Protein AF-A0A7X6YSZ5-F1 (afdb_monomer_lite)

Foldseek 3Di:
DDDDDDDDDDPPPPPPPPPPPPPPPPDDDPLQVWDKDKPAFDPPADRCQQRVPDDDPDAQDPPDPDGDTDGQDPPVCPPDDMDMDTHDPDDDDDDDDDDDQHAHNVRSGDDDPWAWDWDDDPDDTDTDDTD

Structure (mmCIF, N/CA/C/O backbone):
data_AF-A0A7X6YSZ5-F1
#
_entry.id   AF-A0A7X6YSZ5-F1
#
loop_
_atom_site.group_PDB
_atom_site.id
_atom_site.type_symbol
_atom_site.label_atom_id
_atom_site.label_alt_id
_atom_site.label_comp_id
_atom_site.label_asym_id
_atom_site.label_entity_id
_atom_site.label_seq_id
_atom_site.pdbx_PDB_ins_code
_atom_site.Cartn_x
_atom_site.Cartn_y
_atom_site.Cartn_z
_atom_site.occupancy
_atom_site.B_iso_or_equiv
_atom_site.auth_seq_id
_atom_site.auth_comp_id
_atom_site.auth_asym_id
_atom_site.auth_atom_id
_atom_site.pdbx_PDB_model_num
ATOM 1 N N . MET A 1 1 ? -49.886 -30.524 59.276 1.00 42.62 1 MET A N 1
ATOM 2 C CA . MET A 1 1 ? -48.581 -29.836 59.156 1.00 42.62 1 MET A CA 1
ATOM 3 C C . MET A 1 1 ? -48.162 -29.888 57.688 1.00 42.62 1 MET A C 1
ATOM 5 O O . MET A 1 1 ? -47.893 -30.972 57.197 1.00 42.62 1 MET A O 1
ATOM 9 N N . LYS A 1 2 ? -48.261 -28.775 56.943 1.00 39.94 2 LYS A N 1
ATOM 10 C CA . LYS A 1 2 ? -47.950 -28.729 55.500 1.00 39.94 2 LYS A CA 1
ATOM 11 C C . LYS A 1 2 ? -46.450 -28.484 55.322 1.00 39.94 2 LYS A C 1
ATOM 13 O O . LYS A 1 2 ? -45.975 -27.406 55.666 1.00 39.94 2 LYS A O 1
ATOM 18 N N . ILE A 1 3 ? -45.722 -29.472 54.811 1.00 40.81 3 ILE A N 1
ATOM 19 C CA . ILE A 1 3 ? -44.312 -29.319 54.439 1.00 40.81 3 ILE A CA 1
ATOM 20 C C . ILE A 1 3 ? -44.288 -28.529 53.126 1.00 40.81 3 ILE A C 1
ATOM 22 O O . ILE A 1 3 ? -44.811 -28.991 52.114 1.00 40.81 3 ILE A O 1
ATOM 26 N N . LYS A 1 4 ? -43.751 -27.304 53.159 1.00 42.97 4 LYS A N 1
ATOM 27 C CA . LYS A 1 4 ? -43.433 -26.540 51.948 1.00 42.97 4 LYS A CA 1
ATOM 28 C C . LYS A 1 4 ? -42.194 -27.179 51.327 1.00 42.97 4 LYS A C 1
ATOM 30 O O . LYS A 1 4 ? -41.160 -27.261 51.982 1.00 42.97 4 LYS A O 1
ATOM 35 N N . THR A 1 5 ? -42.315 -27.658 50.097 1.00 47.34 5 THR A N 1
ATOM 36 C CA . THR A 1 5 ? -41.197 -28.197 49.320 1.00 47.34 5 THR A CA 1
ATOM 37 C C . THR A 1 5 ? -40.131 -27.113 49.146 1.00 47.34 5 THR A C 1
ATOM 39 O O . THR A 1 5 ? -40.438 -26.019 48.675 1.00 47.34 5 THR A O 1
ATOM 42 N N . LEU A 1 6 ? -38.892 -27.407 49.539 1.00 37.69 6 LEU A N 1
ATOM 43 C CA . LEU A 1 6 ? -37.719 -26.594 49.229 1.00 37.69 6 LEU A CA 1
ATOM 44 C C . LEU A 1 6 ? -37.103 -27.168 47.947 1.00 37.69 6 LEU A C 1
ATOM 46 O O . LEU A 1 6 ? -36.529 -28.253 47.971 1.00 37.69 6 LEU A O 1
ATOM 50 N N . SER A 1 7 ? -37.263 -26.480 46.819 1.00 43.16 7 SER A N 1
ATOM 51 C CA . SER A 1 7 ? -36.581 -26.842 45.574 1.00 43.16 7 SER A CA 1
ATOM 52 C C . SER A 1 7 ? -35.205 -26.180 45.556 1.00 43.16 7 SER A C 1
ATOM 54 O O . SER A 1 7 ? -35.104 -24.964 45.416 1.00 43.16 7 SER A O 1
ATOM 56 N N . LEU A 1 8 ? -34.149 -26.978 45.719 1.00 30.50 8 LEU A N 1
ATOM 57 C CA . LEU A 1 8 ? -32.765 -26.552 45.524 1.00 30.50 8 LEU A CA 1
ATOM 58 C C . LEU A 1 8 ? -32.370 -26.860 44.073 1.00 30.50 8 LEU A C 1
ATOM 60 O O . LEU A 1 8 ? -32.243 -28.024 43.700 1.00 30.50 8 LEU A O 1
ATOM 64 N N . LEU A 1 9 ? -32.208 -25.825 43.246 1.00 33.75 9 LEU A N 1
ATOM 65 C CA . LEU A 1 9 ? -31.682 -25.959 41.888 1.00 33.75 9 LEU A CA 1
ATOM 66 C C . LEU A 1 9 ? -30.148 -25.881 41.961 1.00 33.75 9 LEU A C 1
ATOM 68 O O . LEU A 1 9 ? -29.587 -24.795 42.082 1.00 33.75 9 LEU A O 1
ATOM 72 N N . ILE A 1 10 ? -29.463 -27.025 41.935 1.00 39.59 10 ILE A N 1
ATOM 73 C CA . ILE A 1 10 ? -28.001 -27.068 41.798 1.00 39.59 10 ILE A CA 1
ATOM 74 C C . ILE A 1 10 ? -27.694 -27.052 40.296 1.00 39.59 10 ILE A C 1
ATOM 76 O O . ILE A 1 10 ? -27.856 -28.070 39.624 1.00 39.59 10 ILE A O 1
ATOM 80 N N . LEU A 1 11 ? -27.261 -25.907 39.755 1.00 38.25 11 LEU A N 1
ATOM 81 C CA . LEU A 1 11 ? -26.588 -25.884 38.453 1.00 38.25 11 LEU A CA 1
ATOM 82 C C . LEU A 1 11 ? -25.212 -26.534 38.629 1.00 38.25 11 LEU A C 1
ATOM 84 O O . LEU A 1 11 ? -24.249 -25.890 39.044 1.00 38.25 11 LEU A O 1
ATOM 88 N N . ALA A 1 12 ? -25.120 -27.826 38.331 1.00 45.34 12 ALA A N 1
ATOM 89 C CA . ALA A 1 12 ? -23.838 -28.481 38.146 1.00 45.34 12 ALA A CA 1
ATOM 90 C C . ALA A 1 12 ? -23.239 -27.976 36.825 1.00 45.34 12 ALA A C 1
ATOM 92 O O . ALA A 1 12 ? -23.606 -28.444 35.748 1.00 45.34 12 ALA A O 1
ATOM 93 N N . PHE A 1 13 ? -22.324 -27.007 36.897 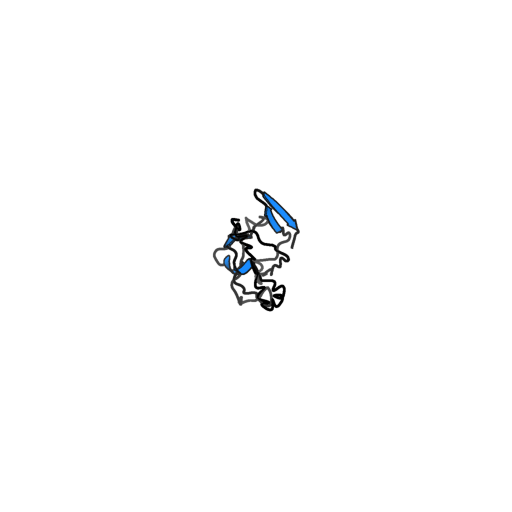1.00 46.44 13 PHE A N 1
ATOM 94 C CA . PHE A 1 13 ? -21.372 -26.792 35.814 1.00 46.44 13 PHE A CA 1
ATOM 95 C C . PHE A 1 13 ? -20.539 -28.068 35.708 1.00 46.44 13 PHE A C 1
ATOM 97 O O . PHE A 1 13 ? -19.611 -28.287 36.486 1.00 46.44 13 PHE A O 1
ATOM 104 N N . VAL A 1 14 ? -20.889 -28.943 34.765 1.00 51.84 14 VAL A N 1
ATOM 105 C CA . VAL A 1 14 ? -19.959 -29.968 34.303 1.00 51.84 14 VAL A CA 1
ATOM 106 C C . VAL A 1 14 ? -18.849 -29.199 33.606 1.00 51.84 14 VAL A C 1
ATOM 108 O O . VAL A 1 14 ? -18.974 -28.837 32.436 1.00 51.84 14 VAL A O 1
ATOM 111 N N . LEU A 1 15 ? -17.787 -28.897 34.355 1.00 48.66 15 LEU A N 1
ATOM 112 C CA . LEU A 1 15 ? -16.496 -28.543 33.792 1.00 48.66 15 LEU A CA 1
ATOM 113 C C . LEU A 1 15 ? -16.080 -29.734 32.934 1.00 48.66 15 LEU A C 1
ATOM 115 O O . LEU A 1 15 ? -15.472 -30.692 33.409 1.00 48.66 15 LEU A O 1
ATOM 119 N N . HIS A 1 16 ? -16.462 -29.698 31.661 1.00 49.22 16 HIS A N 1
ATOM 120 C CA . HIS A 1 16 ? -15.761 -30.459 30.654 1.00 49.22 16 HIS A CA 1
ATOM 121 C C . HIS A 1 16 ? -14.360 -29.872 30.644 1.00 49.22 16 HIS A C 1
ATOM 123 O O . HIS A 1 16 ? -14.124 -28.810 30.073 1.00 49.22 16 HIS A O 1
ATOM 129 N N . TRP A 1 17 ? -13.449 -30.554 31.336 1.00 51.69 17 TRP A N 1
ATOM 130 C CA . TRP A 1 17 ? -12.018 -30.387 31.165 1.00 51.69 17 TRP A CA 1
ATOM 131 C C . TRP A 1 17 ? -11.685 -30.847 29.746 1.00 51.69 17 TRP A C 1
ATOM 133 O O . TRP A 1 17 ? -11.195 -31.947 29.502 1.00 51.69 17 TRP A O 1
ATOM 143 N N . GLN A 1 18 ? -12.046 -30.024 28.770 1.00 52.03 18 GLN A N 1
ATOM 144 C CA . GLN A 1 18 ? -11.368 -30.039 27.496 1.00 52.03 18 GLN A CA 1
ATOM 145 C C . GLN A 1 18 ? -9.962 -29.571 27.833 1.00 52.03 18 GLN A C 1
ATOM 147 O O . GLN A 1 18 ? -9.784 -28.526 28.458 1.00 52.03 18 GLN A O 1
ATOM 152 N N . ASN A 1 19 ? -8.971 -30.389 27.496 1.00 51.00 19 ASN A N 1
ATOM 153 C CA . ASN A 1 19 ? -7.594 -29.942 27.467 1.00 51.00 19 ASN A CA 1
ATOM 154 C C . ASN A 1 19 ? -7.548 -28.747 26.512 1.00 51.00 19 ASN A C 1
ATOM 156 O O . ASN A 1 19 ? -7.419 -28.936 25.304 1.00 51.00 19 ASN A O 1
ATOM 160 N N . ILE A 1 20 ? -7.693 -27.531 27.039 1.00 54.22 20 ILE A N 1
ATOM 161 C CA . ILE A 1 20 ? -7.288 -26.328 26.335 1.00 54.22 20 ILE A CA 1
ATOM 162 C C . ILE A 1 20 ? -5.777 -26.479 26.286 1.00 54.22 20 ILE A C 1
ATOM 164 O O . ILE A 1 20 ? -5.059 -26.131 27.223 1.00 54.22 20 ILE A O 1
ATOM 168 N N . LYS A 1 21 ? -5.285 -27.109 25.215 1.00 52.00 21 LYS A N 1
ATOM 169 C CA . LYS A 1 21 ? -3.943 -26.789 24.764 1.00 52.00 21 LYS A CA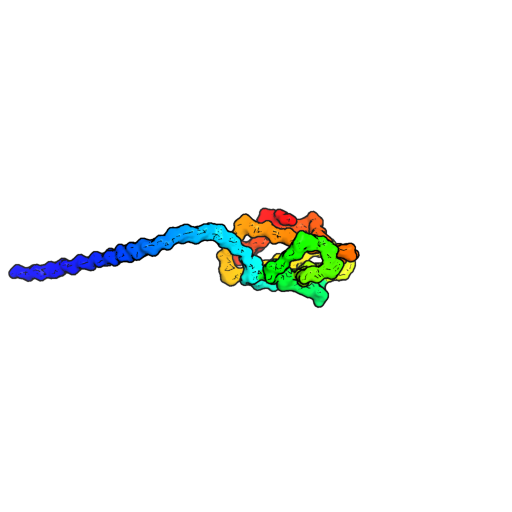 1
ATOM 170 C C . LYS A 1 21 ? -3.968 -25.275 24.647 1.00 52.00 21 LYS A C 1
ATOM 172 O O . LYS A 1 21 ? -4.856 -24.757 23.975 1.00 52.00 21 LYS A O 1
ATOM 177 N N . ALA A 1 22 ? -3.086 -24.590 25.370 1.00 50.94 22 ALA A N 1
ATOM 178 C CA . ALA A 1 22 ? -2.779 -23.221 25.019 1.00 50.94 22 ALA A CA 1
ATOM 179 C C . ALA A 1 22 ? -2.513 -23.259 23.512 1.00 50.94 22 ALA A C 1
ATOM 181 O O . ALA A 1 22 ? -1.582 -23.944 23.077 1.00 50.94 22 ALA A O 1
ATOM 182 N N . GLU A 1 23 ? -3.413 -22.672 22.721 1.00 54.66 23 GLU A N 1
ATOM 183 C CA . GLU A 1 23 ? -3.053 -22.258 21.376 1.00 54.66 23 GLU A CA 1
ATOM 184 C C . GLU A 1 23 ? -1.761 -21.481 21.595 1.00 54.66 23 GLU A C 1
ATOM 186 O O . GLU A 1 23 ? -1.719 -20.566 22.423 1.00 54.66 23 GLU A O 1
ATOM 191 N N . GLY A 1 24 ? -0.666 -21.942 20.987 1.00 56.22 24 GLY A N 1
ATOM 192 C CA . GLY A 1 24 ? 0.494 -21.074 20.889 1.00 56.22 24 GLY A CA 1
ATOM 193 C C . GLY A 1 24 ? -0.005 -19.747 20.329 1.00 56.22 24 GLY A C 1
ATOM 194 O O . GLY A 1 24 ? -0.955 -19.747 19.546 1.00 56.22 24 GLY A O 1
ATOM 195 N N . ASP A 1 25 ? 0.572 -18.631 20.767 1.00 55.84 25 ASP A N 1
ATOM 196 C CA . ASP A 1 25 ? 0.340 -17.341 20.121 1.00 55.84 25 ASP A CA 1
ATOM 197 C C . ASP A 1 25 ? 0.809 -17.464 18.655 1.00 55.84 25 ASP A C 1
ATOM 199 O O . ASP A 1 25 ? 1.948 -17.145 18.316 1.00 55.84 25 ASP A O 1
ATOM 203 N N . GLU A 1 26 ? -0.041 -18.014 17.791 1.00 67.81 26 GLU A N 1
ATOM 204 C CA . GLU A 1 26 ? 0.163 -18.110 16.356 1.00 67.81 26 GLU A CA 1
ATOM 205 C C . GLU A 1 26 ? -0.122 -16.711 15.815 1.00 67.81 26 GLU A C 1
ATOM 207 O O . GLU A 1 26 ? -1.261 -16.329 15.540 1.00 67.81 26 GLU A O 1
ATOM 212 N N . TRP A 1 27 ? 0.931 -15.898 15.740 1.00 76.19 27 TRP A N 1
ATOM 213 C CA . TRP A 1 27 ? 0.883 -14.599 15.082 1.00 76.19 27 TRP A CA 1
ATOM 214 C C . TRP A 1 27 ? 0.538 -14.813 13.607 1.00 76.19 27 TRP A C 1
ATOM 216 O O . TRP A 1 27 ? 1.362 -15.278 12.823 1.00 76.19 27 TRP A O 1
ATOM 226 N N . SER A 1 28 ? -0.691 -14.479 13.218 1.00 89.88 28 SER A N 1
ATOM 227 C CA . SER A 1 28 ? -1.117 -14.509 11.819 1.00 89.88 28 SER A CA 1
ATOM 228 C C . SER A 1 28 ? -0.822 -13.180 11.128 1.00 89.88 28 SER A C 1
ATOM 230 O O . SER A 1 28 ? -1.059 -12.116 11.705 1.00 89.88 28 SER A O 1
ATOM 232 N N . ASN A 1 29 ? -0.405 -13.224 9.861 1.00 93.69 29 ASN A N 1
ATOM 233 C CA . ASN A 1 29 ? -0.301 -12.020 9.041 1.00 93.69 29 ASN A CA 1
ATOM 234 C C . ASN A 1 29 ? -1.701 -11.488 8.681 1.00 93.69 29 ASN A C 1
ATOM 236 O O . ASN A 1 29 ? -2.354 -12.001 7.771 1.00 93.69 29 ASN A O 1
ATOM 240 N N . LEU A 1 30 ? -2.145 -10.444 9.385 1.00 96.00 30 LEU A N 1
ATOM 241 C CA . LEU A 1 30 ? -3.456 -9.815 9.185 1.00 96.00 30 LEU A CA 1
ATOM 242 C C . LEU A 1 30 ? -3.594 -9.102 7.835 1.00 96.00 30 LEU A C 1
ATOM 244 O O . LEU A 1 30 ? -4.718 -8.900 7.377 1.00 96.00 30 LEU A O 1
ATOM 248 N N . ALA A 1 31 ? -2.485 -8.741 7.179 1.00 96.50 31 ALA A N 1
ATOM 249 C CA . ALA A 1 31 ? -2.513 -8.065 5.882 1.00 96.50 31 ALA A CA 1
ATOM 250 C C . ALA A 1 31 ? -3.303 -8.872 4.840 1.00 96.50 31 ALA A C 1
ATOM 252 O O . ALA A 1 31 ? -4.066 -8.297 4.070 1.00 96.50 31 ALA A O 1
ATOM 253 N N . LEU A 1 32 ? -3.183 -10.206 4.878 1.00 97.06 32 LEU A N 1
ATOM 254 C CA . LEU A 1 32 ? -3.751 -11.132 3.889 1.00 97.06 32 LEU A CA 1
ATOM 255 C C . LEU A 1 32 ? -5.284 -11.137 3.832 1.00 97.06 32 LEU A C 1
ATOM 257 O O . LEU A 1 32 ? -5.857 -11.614 2.857 1.00 97.06 32 LEU A O 1
ATOM 261 N N . SER A 1 33 ? -5.950 -10.657 4.882 1.00 96.19 33 SER A N 1
ATOM 262 C CA . SER A 1 33 ? -7.413 -10.602 4.965 1.00 96.19 33 SER A CA 1
ATOM 263 C C . SER A 1 33 ? -7.969 -9.181 4.898 1.00 96.19 33 SER A C 1
ATOM 265 O O . SER A 1 33 ? -9.164 -9.002 5.117 1.00 96.19 33 SER A O 1
ATOM 267 N N . ALA A 1 34 ? -7.114 -8.179 4.699 1.00 98.12 34 ALA A N 1
ATOM 268 C CA . ALA A 1 34 ? -7.537 -6.790 4.628 1.00 98.12 34 ALA A CA 1
ATOM 269 C C . ALA A 1 34 ? -8.114 -6.457 3.250 1.00 98.12 34 ALA A C 1
ATOM 271 O O . ALA A 1 34 ? -7.583 -6.899 2.227 1.00 98.12 34 ALA A O 1
ATOM 272 N N . ASP A 1 35 ? -9.117 -5.586 3.228 1.00 98.44 35 ASP A N 1
ATOM 273 C CA . ASP A 1 35 ? -9.443 -4.821 2.032 1.00 98.44 35 ASP A CA 1
ATOM 274 C C . ASP A 1 35 ? -8.386 -3.723 1.865 1.00 98.44 35 ASP A C 1
ATOM 276 O O . ASP A 1 35 ? -8.077 -2.988 2.808 1.00 98.44 35 ASP A O 1
ATOM 280 N N . VAL A 1 36 ? -7.795 -3.628 0.673 1.00 98.56 36 VAL A N 1
ATOM 281 C CA . VAL A 1 36 ? -6.697 -2.693 0.398 1.00 98.56 36 VAL A CA 1
ATOM 282 C C . VAL A 1 36 ? -7.130 -1.581 -0.545 1.00 98.56 36 VAL A C 1
ATOM 284 O O . VAL A 1 36 ? -7.826 -1.802 -1.535 1.00 98.56 36 VAL A O 1
ATOM 287 N N . SER A 1 37 ? -6.684 -0.365 -0.251 1.00 98.75 37 SER A N 1
ATOM 288 C CA . SER A 1 37 ? -6.842 0.804 -1.119 1.00 98.75 37 SER A CA 1
ATOM 289 C C . SER A 1 37 ? -5.558 1.630 -1.139 1.00 98.75 37 SER A C 1
ATOM 291 O O . SER A 1 37 ? -4.662 1.436 -0.319 1.00 98.75 37 SER A O 1
ATOM 293 N N . THR A 1 38 ? -5.421 2.531 -2.109 1.00 98.50 38 THR A N 1
ATOM 294 C CA . THR A 1 38 ? -4.225 3.369 -2.256 1.00 98.50 38 THR A CA 1
ATOM 295 C C . THR A 1 38 ? -4.571 4.725 -2.857 1.00 98.50 38 THR A C 1
ATOM 297 O O . THR A 1 38 ? -5.568 4.849 -3.571 1.00 98.50 38 THR A O 1
ATOM 300 N N . SER A 1 39 ? -3.722 5.730 -2.622 1.00 97.06 39 SER A N 1
ATOM 301 C CA . SER A 1 39 ? -3.780 7.003 -3.348 1.00 97.06 39 SER A CA 1
ATOM 302 C C . SER A 1 39 ? -3.557 6.825 -4.845 1.00 97.06 39 SER A C 1
ATOM 304 O O . SER A 1 39 ? -4.154 7.547 -5.643 1.00 97.06 39 SER A O 1
ATOM 306 N N . PHE A 1 40 ? -2.671 5.902 -5.229 1.00 95.50 40 PHE A N 1
ATOM 307 C CA . PHE A 1 40 ? -2.286 5.691 -6.615 1.00 95.50 40 PHE A CA 1
ATOM 308 C C . PHE A 1 40 ? -1.556 4.354 -6.801 1.00 95.50 40 PHE A C 1
ATOM 310 O O . PHE A 1 40 ? -0.615 4.041 -6.077 1.00 95.50 40 PHE A O 1
ATOM 317 N N . CYS A 1 41 ? -1.931 3.613 -7.843 1.00 96.81 41 CYS A N 1
ATOM 318 C CA . CYS A 1 41 ? -1.181 2.464 -8.344 1.00 96.81 41 CYS A CA 1
ATOM 319 C C . CYS A 1 41 ? -0.924 2.671 -9.840 1.00 96.81 41 CYS A C 1
ATOM 321 O O . CYS A 1 41 ? -1.851 3.004 -10.586 1.00 96.81 41 CYS A O 1
ATOM 323 N N . SER A 1 42 ? 0.319 2.486 -10.285 1.00 95.06 42 SER A N 1
ATOM 324 C CA . SER A 1 42 ? 0.660 2.531 -11.708 1.00 95.06 42 SER A CA 1
ATOM 325 C C . SER A 1 42 ? -0.148 1.474 -12.468 1.00 95.06 42 SER A C 1
ATOM 327 O O . SER A 1 42 ? -0.314 0.354 -11.995 1.00 95.06 42 SER A O 1
ATOM 329 N N . SER A 1 43 ? -0.621 1.787 -13.676 1.00 95.38 43 SER A N 1
ATOM 330 C CA . SER A 1 43 ? -1.554 0.914 -14.414 1.00 95.38 43 SER A CA 1
ATOM 331 C C . SER A 1 43 ? -0.978 -0.443 -14.848 1.00 95.38 43 SER A C 1
ATOM 333 O O . SER A 1 43 ? -1.737 -1.327 -15.241 1.00 95.38 43 SER A O 1
ATOM 335 N N . TRP A 1 44 ? 0.346 -0.616 -14.793 1.00 93.69 44 TRP A N 1
ATOM 336 C CA . TRP A 1 44 ? 1.043 -1.885 -15.043 1.00 93.69 44 TRP A CA 1
ATOM 337 C C . TRP A 1 44 ? 1.457 -2.627 -13.763 1.00 93.69 44 TRP A C 1
ATOM 339 O O . TRP A 1 44 ? 1.984 -3.735 -13.860 1.00 93.69 44 TRP A O 1
ATOM 349 N N . GLU A 1 45 ? 1.228 -2.043 -12.587 1.00 96.31 45 GLU A N 1
ATOM 350 C CA . GLU A 1 45 ? 1.486 -2.657 -11.282 1.00 96.31 45 GLU A CA 1
ATOM 351 C C . GLU A 1 45 ? 0.182 -3.190 -10.668 1.00 96.31 45 GLU A C 1
ATOM 353 O O . GLU A 1 45 ? -0.903 -3.035 -11.238 1.00 96.31 45 GLU A O 1
ATOM 358 N N . LYS A 1 46 ? 0.271 -3.876 -9.522 1.00 97.50 46 LYS A N 1
ATOM 359 C CA . LYS A 1 46 ? -0.893 -4.480 -8.855 1.00 97.50 46 LYS A CA 1
ATOM 360 C C . LYS A 1 46 ? -1.001 -4.044 -7.405 1.00 97.50 46 LYS A C 1
ATOM 362 O O . LYS A 1 46 ? -0.078 -4.262 -6.627 1.00 97.50 46 LYS A O 1
ATOM 367 N N . LEU A 1 47 ? -2.153 -3.485 -7.031 1.00 98.50 47 LEU A N 1
ATOM 368 C CA . LEU A 1 47 ? -2.422 -3.097 -5.646 1.00 98.50 47 LEU A CA 1
ATOM 369 C C . LEU A 1 47 ? -2.450 -4.323 -4.731 1.00 98.50 47 LEU A C 1
ATOM 371 O O . LEU A 1 47 ? -1.866 -4.301 -3.657 1.00 98.50 47 LEU A O 1
ATOM 375 N N . GLU A 1 48 ? -3.047 -5.420 -5.184 1.00 98.12 48 GLU A N 1
ATOM 376 C CA . GLU A 1 48 ? -3.223 -6.646 -4.400 1.00 98.12 48 GLU A CA 1
ATOM 377 C C . GLU A 1 48 ? -1.888 -7.331 -4.065 1.00 98.12 48 GLU A C 1
ATOM 379 O O . GLU A 1 48 ? -1.831 -8.190 -3.195 1.00 98.12 48 GLU A O 1
ATOM 384 N N . ALA A 1 49 ? -0.779 -6.940 -4.704 1.00 98.00 49 ALA A N 1
ATOM 385 C CA . ALA A 1 49 ? 0.547 -7.457 -4.367 1.00 98.00 49 ALA A CA 1
ATOM 386 C C . ALA A 1 49 ? 0.985 -7.103 -2.934 1.00 98.00 49 ALA A C 1
ATOM 388 O O . ALA A 1 49 ? 1.875 -7.746 -2.388 1.00 98.00 49 ALA A O 1
ATOM 389 N N . VAL A 1 50 ? 0.375 -6.091 -2.306 1.00 97.88 50 VAL A N 1
ATOM 390 C CA . VAL A 1 50 ? 0.684 -5.736 -0.913 1.00 97.88 50 VAL A CA 1
ATOM 391 C C . VAL A 1 50 ? 0.129 -6.759 0.089 1.00 97.88 50 VAL A C 1
ATOM 393 O O . VAL A 1 50 ? 0.628 -6.847 1.209 1.00 97.88 50 VAL A O 1
ATOM 396 N N . ASN A 1 51 ? -0.870 -7.560 -0.304 1.00 97.69 51 ASN A N 1
ATOM 397 C CA . ASN A 1 51 ? -1.536 -8.524 0.571 1.00 97.69 51 ASN A CA 1
ATOM 398 C C . ASN A 1 51 ? -1.776 -9.918 -0.042 1.00 97.69 51 ASN A C 1
ATOM 400 O O . ASN A 1 51 ? -2.536 -10.702 0.521 1.00 97.69 51 ASN A O 1
ATOM 404 N N . ASP A 1 52 ? -1.110 -10.286 -1.141 1.00 97.44 52 ASP A N 1
ATOM 405 C CA . ASP A 1 52 ? -1.318 -11.587 -1.804 1.00 97.44 52 ASP A CA 1
ATOM 406 C C . ASP A 1 52 ? -0.534 -12.764 -1.183 1.00 97.44 52 ASP A C 1
ATOM 408 O O . ASP A 1 52 ? -0.636 -13.904 -1.649 1.00 97.44 52 ASP A O 1
ATOM 412 N N . GLY A 1 53 ? 0.256 -12.494 -0.141 1.00 96.12 53 GLY A N 1
ATOM 413 C CA . GLY A 1 53 ? 1.066 -13.485 0.567 1.00 96.12 53 GLY A CA 1
ATOM 414 C C . GLY A 1 53 ? 2.324 -13.931 -0.174 1.00 96.12 53 GLY A C 1
ATOM 415 O O . GLY A 1 53 ? 2.956 -14.902 0.248 1.00 96.12 53 GLY A O 1
ATOM 416 N N . LYS A 1 54 ? 2.714 -13.251 -1.257 1.00 95.81 54 LYS A N 1
ATOM 417 C CA . LYS A 1 54 ? 3.924 -13.559 -2.022 1.00 95.81 54 LYS A CA 1
ATOM 418 C C . LYS A 1 54 ? 4.977 -12.492 -1.783 1.00 95.81 54 LYS A C 1
ATOM 420 O O . LYS A 1 54 ? 4.761 -11.308 -2.000 1.00 95.81 54 LYS A O 1
ATOM 425 N N . VAL A 1 55 ? 6.158 -12.933 -1.369 1.00 93.19 55 VAL A N 1
ATOM 426 C CA . VAL A 1 55 ? 7.308 -12.057 -1.140 1.00 93.19 55 VAL A CA 1
ATOM 427 C C . VAL A 1 55 ? 8.494 -12.638 -1.893 1.00 93.19 55 VAL A C 1
ATOM 429 O O . VAL A 1 55 ? 8.798 -13.827 -1.766 1.00 93.19 55 VAL A O 1
ATOM 432 N N . ALA A 1 56 ? 9.135 -11.818 -2.723 1.00 92.62 56 ALA A N 1
ATOM 433 C CA . ALA A 1 56 ? 10.361 -12.206 -3.408 1.00 92.62 56 ALA A CA 1
ATOM 434 C C . ALA A 1 56 ? 11.509 -12.377 -2.398 1.00 92.62 56 ALA A C 1
ATOM 436 O O . ALA A 1 56 ? 11.536 -11.733 -1.350 1.00 92.62 56 ALA A O 1
ATOM 437 N N . SER A 1 57 ? 12.488 -13.227 -2.711 1.00 92.31 57 SER A N 1
ATOM 438 C CA . SER A 1 57 ? 13.660 -13.416 -1.842 1.00 92.31 57 SER A CA 1
ATOM 439 C C . SER A 1 57 ? 14.649 -12.249 -1.907 1.00 92.31 57 SER A C 1
ATOM 441 O O . SER A 1 57 ? 15.457 -12.079 -0.995 1.00 92.31 57 SER A O 1
ATOM 443 N N . VAL A 1 58 ? 14.599 -11.455 -2.980 1.00 90.56 58 VAL A N 1
ATOM 444 C CA . VAL A 1 58 ? 15.479 -10.312 -3.235 1.00 90.56 58 VAL A CA 1
ATOM 445 C C . VAL A 1 58 ? 14.700 -9.178 -3.901 1.00 90.56 58 VAL A C 1
ATOM 447 O O . VAL A 1 58 ? 13.732 -9.418 -4.620 1.00 90.56 58 VAL A O 1
ATOM 450 N N . SER A 1 59 ? 15.122 -7.932 -3.676 1.00 90.38 59 SER A N 1
ATOM 451 C CA . SER A 1 59 ? 14.680 -6.796 -4.492 1.00 90.38 59 SER A CA 1
ATOM 452 C C . SER A 1 59 ? 15.500 -6.721 -5.788 1.00 90.38 59 SER A C 1
ATOM 454 O O . SER A 1 59 ? 16.510 -7.413 -5.928 1.00 90.38 59 SER A O 1
ATOM 456 N N . MET A 1 60 ? 15.075 -5.890 -6.748 1.00 89.75 60 MET A N 1
ATOM 457 C CA . MET A 1 60 ? 15.754 -5.694 -8.040 1.00 89.75 60 MET A CA 1
ATOM 458 C C . MET A 1 60 ? 15.831 -6.941 -8.937 1.00 89.75 60 MET A C 1
ATOM 460 O O . MET A 1 60 ? 16.582 -6.950 -9.913 1.00 89.75 60 MET A O 1
ATOM 464 N N . GLU A 1 61 ? 15.051 -7.986 -8.650 1.00 87.75 61 GLU A N 1
ATOM 465 C CA . GLU A 1 61 ? 14.929 -9.134 -9.549 1.00 87.75 61 GLU A CA 1
ATOM 466 C C . GLU A 1 61 ? 14.355 -8.720 -10.914 1.00 87.75 61 GLU A C 1
ATOM 468 O O . GLU A 1 61 ? 13.393 -7.954 -11.013 1.00 87.75 61 GLU A O 1
ATOM 473 N N . ASN A 1 62 ? 14.967 -9.233 -11.983 1.00 86.44 62 ASN A N 1
ATOM 474 C CA . ASN A 1 62 ? 14.532 -9.010 -13.355 1.00 86.44 62 ASN A CA 1
ATOM 475 C C . ASN A 1 62 ? 14.775 -10.286 -14.191 1.00 86.44 62 ASN A C 1
ATOM 477 O O . ASN A 1 62 ? 15.937 -10.642 -14.411 1.00 86.44 62 ASN A O 1
ATOM 481 N N . PRO A 1 63 ? 13.723 -10.985 -14.662 1.00 88.06 63 PRO A N 1
ATOM 482 C CA . PRO A 1 63 ? 12.304 -10.649 -14.506 1.00 88.06 63 PRO A CA 1
ATOM 483 C C . PRO A 1 63 ? 11.820 -10.788 -13.054 1.00 88.06 63 PRO A C 1
ATOM 485 O O . PRO A 1 63 ? 12.415 -11.518 -12.265 1.00 88.06 63 PRO A O 1
ATOM 488 N N . ARG A 1 64 ? 10.727 -10.096 -12.712 1.00 91.19 64 ARG A N 1
ATOM 489 C CA . ARG A 1 64 ? 10.079 -10.222 -11.398 1.00 91.19 64 ARG A CA 1
ATOM 490 C C . ARG A 1 64 ? 9.465 -11.617 -11.237 1.00 91.19 64 ARG A C 1
ATOM 492 O O . ARG A 1 64 ? 8.811 -12.112 -12.157 1.00 91.19 64 ARG A O 1
ATOM 499 N N . THR A 1 65 ? 9.645 -12.222 -10.070 1.00 93.88 65 THR A N 1
ATOM 500 C CA . THR A 1 65 ? 9.074 -13.518 -9.682 1.00 93.88 65 THR A CA 1
ATOM 501 C C . THR A 1 65 ? 7.586 -13.377 -9.368 1.00 93.88 65 THR A C 1
ATOM 503 O O . THR A 1 65 ? 6.786 -14.238 -9.741 1.00 93.88 65 THR A O 1
ATOM 506 N N . TYR A 1 66 ? 7.202 -12.274 -8.722 1.00 95.38 66 TYR A N 1
ATOM 507 C CA . TYR A 1 66 ? 5.822 -11.973 -8.339 1.00 95.38 66 TYR A CA 1
ATOM 508 C C . TYR A 1 66 ? 5.398 -10.569 -8.797 1.00 95.38 66 TYR A C 1
ATOM 510 O O . TYR A 1 66 ? 6.253 -9.722 -9.069 1.00 95.38 66 TYR A O 1
ATOM 518 N N . PRO A 1 67 ? 4.081 -10.299 -8.911 1.00 95.44 67 PRO A N 1
ATOM 519 C CA . PRO A 1 67 ? 3.585 -8.934 -9.050 1.00 95.44 67 PRO A CA 1
ATOM 520 C C . PRO A 1 67 ? 4.061 -8.051 -7.893 1.00 95.44 67 PRO A C 1
ATOM 522 O O . PRO A 1 67 ? 4.304 -8.545 -6.796 1.00 95.44 67 PRO A O 1
ATOM 525 N N . VAL A 1 68 ? 4.156 -6.746 -8.132 1.00 95.88 68 VAL A N 1
ATOM 526 C CA . VAL A 1 68 ? 4.504 -5.765 -7.100 1.00 95.88 68 VAL A CA 1
ATOM 527 C C . VAL A 1 68 ? 3.490 -4.628 -7.117 1.00 95.88 68 VAL A C 1
ATOM 529 O O . VAL A 1 68 ? 2.828 -4.382 -8.128 1.00 95.88 68 VAL A O 1
ATOM 532 N N . TYR A 1 69 ? 3.383 -3.936 -5.989 1.00 96.81 69 TYR A N 1
ATOM 533 C CA . TYR A 1 69 ? 2.754 -2.627 -5.933 1.00 96.81 69 TYR A CA 1
ATOM 534 C C . TYR A 1 69 ? 3.786 -1.564 -6.307 1.00 96.81 69 TYR A C 1
ATOM 536 O O . TYR A 1 69 ? 4.945 -1.629 -5.892 1.00 96.81 69 TYR A O 1
ATOM 544 N N . GLY A 1 70 ? 3.354 -0.572 -7.077 1.00 95.19 70 GLY A N 1
ATOM 545 C CA . GLY A 1 70 ? 4.177 0.564 -7.448 1.00 95.19 70 GLY A CA 1
ATOM 546 C C . GLY A 1 70 ? 3.312 1.782 -7.712 1.00 95.19 70 GLY A C 1
ATOM 547 O O . GLY A 1 70 ? 2.221 1.683 -8.270 1.00 95.19 70 GLY A O 1
ATOM 548 N N . ASN A 1 71 ? 3.811 2.937 -7.292 1.00 93.06 71 ASN A N 1
ATOM 549 C CA . ASN A 1 71 ? 3.111 4.215 -7.352 1.00 93.06 71 ASN A CA 1
ATOM 550 C C . ASN A 1 71 ? 3.819 5.224 -8.268 1.00 93.06 71 ASN A C 1
ATOM 552 O O . ASN A 1 71 ? 3.663 6.433 -8.105 1.00 93.06 71 ASN A O 1
ATOM 556 N N . TRP A 1 72 ? 4.607 4.741 -9.234 1.00 91.12 72 TRP A N 1
ATOM 557 C CA . TRP A 1 72 ? 5.259 5.616 -10.202 1.00 91.12 72 TRP A CA 1
ATOM 558 C C . TRP A 1 72 ? 4.204 6.315 -11.064 1.00 91.12 72 TRP A C 1
ATOM 560 O O . TRP A 1 72 ? 3.478 5.668 -11.825 1.00 91.12 72 TRP A O 1
ATOM 570 N N . ASN A 1 73 ? 4.119 7.637 -10.931 1.00 85.69 73 ASN A N 1
ATOM 571 C CA . ASN A 1 73 ? 3.080 8.458 -11.544 1.00 85.69 73 ASN A CA 1
ATOM 572 C C . ASN A 1 73 ? 3.673 9.635 -12.326 1.00 85.69 73 ASN A C 1
ATOM 574 O O . ASN A 1 73 ? 3.404 10.781 -11.987 1.00 85.69 73 ASN A O 1
ATOM 578 N N . ASP A 1 74 ? 4.483 9.365 -13.353 1.00 85.25 74 ASP A N 1
ATOM 579 C CA . ASP A 1 74 ? 5.178 10.395 -14.143 1.00 85.25 74 ASP A CA 1
ATOM 580 C C . ASP A 1 74 ? 6.167 11.272 -13.314 1.00 85.25 74 ASP A C 1
ATOM 582 O O . ASP A 1 74 ? 5.972 11.516 -12.120 1.00 85.25 74 ASP A O 1
ATOM 586 N N . PRO A 1 75 ? 7.269 11.776 -13.905 1.00 85.38 75 PRO A N 1
ATOM 587 C CA . PRO A 1 75 ? 8.224 12.620 -13.180 1.00 85.38 75 PRO A CA 1
ATOM 588 C C . PRO A 1 75 ? 7.640 13.897 -12.560 1.00 85.38 75 PRO A C 1
ATOM 590 O O . PRO A 1 75 ? 8.218 14.446 -11.622 1.00 85.38 75 PRO A O 1
ATOM 593 N N . THR A 1 76 ? 6.502 14.384 -13.057 1.00 88.31 76 THR A N 1
ATOM 594 C CA . THR A 1 76 ? 5.830 15.585 -12.533 1.00 88.31 76 THR A CA 1
ATOM 595 C C . THR A 1 76 ? 5.196 15.397 -11.151 1.00 88.31 76 THR A C 1
ATOM 597 O O . THR A 1 76 ? 4.948 16.396 -10.480 1.00 88.31 76 THR A O 1
ATOM 600 N N . ASN A 1 77 ? 4.988 14.158 -10.686 1.00 86.00 77 ASN A N 1
ATOM 601 C CA . ASN A 1 77 ? 4.433 13.863 -9.356 1.00 86.00 77 ASN A CA 1
ATOM 602 C C . ASN A 1 77 ? 5.497 13.398 -8.348 1.00 86.00 77 ASN A C 1
ATOM 604 O O . ASN A 1 77 ? 5.176 12.813 -7.311 1.00 86.00 77 ASN A O 1
ATOM 608 N N . TYR A 1 78 ? 6.780 13.639 -8.628 1.00 85.75 78 TYR A N 1
ATOM 609 C CA . TYR A 1 78 ? 7.839 13.363 -7.661 1.00 85.75 78 TYR A CA 1
ATOM 610 C C . TYR A 1 78 ? 7.688 14.226 -6.403 1.00 85.75 78 TYR A C 1
ATOM 612 O O . TYR A 1 78 ? 7.312 15.394 -6.466 1.00 85.75 78 TYR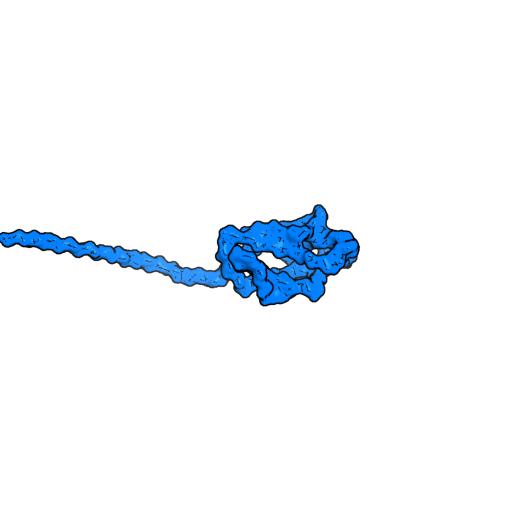 A O 1
ATOM 620 N N . GLY A 1 79 ? 7.993 13.634 -5.245 1.00 85.00 79 GLY A N 1
ATOM 621 C CA . GLY A 1 79 ? 7.848 14.285 -3.939 1.00 85.00 79 GLY A CA 1
ATOM 622 C C . GLY A 1 79 ? 6.424 14.281 -3.376 1.00 85.00 79 GLY A C 1
ATOM 623 O O . GLY A 1 79 ? 6.201 14.841 -2.306 1.00 85.00 79 GLY A O 1
ATOM 624 N N . VAL A 1 80 ? 5.463 13.649 -4.057 1.00 89.00 80 VAL A N 1
ATOM 625 C CA . VAL A 1 80 ? 4.112 13.450 -3.524 1.00 89.00 80 VAL A CA 1
ATOM 626 C C . VAL A 1 80 ? 4.093 12.248 -2.584 1.00 89.00 80 VAL A C 1
ATOM 628 O O . VAL A 1 80 ? 4.484 11.138 -2.959 1.00 89.00 80 VAL A O 1
ATOM 631 N N . THR A 1 81 ? 3.581 12.456 -1.373 1.00 91.94 81 THR A N 1
ATOM 632 C CA . THR A 1 81 ? 3.285 11.366 -0.442 1.00 91.94 81 THR A CA 1
ATOM 633 C C . THR A 1 81 ? 2.158 10.507 -1.000 1.00 91.94 81 THR A C 1
ATOM 635 O O . THR A 1 81 ? 1.050 10.986 -1.234 1.00 91.94 81 THR A O 1
ATOM 638 N N . ASN A 1 82 ? 2.444 9.223 -1.189 1.00 94.88 82 ASN A N 1
ATOM 639 C CA . ASN A 1 82 ? 1.461 8.217 -1.567 1.00 94.88 82 ASN A CA 1
ATOM 640 C C . ASN A 1 82 ? 1.219 7.272 -0.394 1.00 94.88 82 ASN A C 1
ATOM 642 O O . ASN A 1 82 ? 2.132 7.014 0.390 1.00 94.88 82 ASN A O 1
ATOM 646 N N . TRP A 1 83 ? 0.008 6.735 -0.298 1.00 97.31 83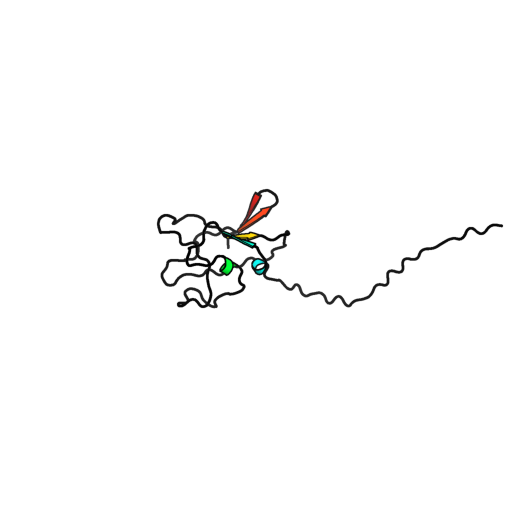 TRP A N 1
ATOM 647 C CA . TRP A 1 83 ? -0.398 5.869 0.804 1.00 97.31 83 TRP A CA 1
ATOM 648 C C . TRP A 1 83 ? -1.004 4.562 0.302 1.00 97.31 83 TRP A C 1
ATOM 650 O O . TRP A 1 83 ? -1.564 4.490 -0.793 1.00 97.31 83 TRP A O 1
ATOM 660 N N . VAL A 1 84 ? -0.896 3.530 1.133 1.00 98.38 84 VAL A N 1
ATOM 661 C CA . VAL A 1 84 ? -1.646 2.277 1.026 1.00 98.38 84 VAL A CA 1
ATOM 662 C C . VAL A 1 84 ? -2.376 2.098 2.350 1.00 98.38 84 VAL A C 1
ATOM 664 O O . VAL A 1 84 ? -1.768 2.241 3.408 1.00 98.38 84 VAL A O 1
ATOM 667 N N . GLN A 1 85 ? -3.670 1.814 2.287 1.00 98.31 85 GLN A N 1
ATOM 668 C CA . GLN A 1 85 ? -4.526 1.596 3.443 1.00 98.31 85 GLN A CA 1
ATOM 669 C C . GLN A 1 85 ? -4.968 0.138 3.475 1.00 98.31 85 GLN A C 1
ATOM 671 O O . GLN A 1 85 ? -5.367 -0.419 2.453 1.00 98.31 85 GLN A O 1
ATOM 676 N N . TYR A 1 86 ? -4.920 -0.433 4.675 1.00 98.38 86 TYR A N 1
ATOM 677 C CA . TYR A 1 86 ? -5.451 -1.747 5.002 1.00 98.38 86 TYR A CA 1
ATOM 678 C C . TYR A 1 86 ? -6.664 -1.557 5.901 1.00 98.38 86 TYR A C 1
ATOM 680 O O . TYR A 1 86 ? -6.578 -0.870 6.922 1.00 98.38 86 TYR A O 1
ATOM 688 N N . GLU A 1 87 ? -7.781 -2.159 5.520 1.00 97.62 87 GLU A N 1
ATOM 689 C CA . GLU A 1 87 ? -9.034 -2.082 6.252 1.00 97.62 87 GLU A CA 1
ATOM 690 C C . GLU A 1 87 ? -9.534 -3.478 6.616 1.00 97.62 87 GLU A C 1
ATOM 692 O O . GLU A 1 87 ? -9.455 -4.423 5.833 1.00 97.62 87 GLU A O 1
ATOM 697 N N . TRP A 1 88 ? -10.057 -3.599 7.832 1.00 96.94 88 TRP A N 1
ATOM 698 C CA . TRP A 1 88 ? -10.668 -4.817 8.346 1.00 96.94 88 TRP A CA 1
ATOM 699 C C . TRP A 1 88 ? -12.066 -4.493 8.876 1.00 96.94 88 TRP A C 1
ATOM 701 O O . TRP A 1 88 ? -12.294 -3.383 9.362 1.00 96.94 88 TRP A O 1
ATOM 711 N N . PRO A 1 89 ? -12.997 -5.464 8.876 1.00 95.00 89 PRO A N 1
ATOM 712 C CA . PRO A 1 89 ? -14.352 -5.250 9.387 1.00 95.00 89 PRO A CA 1
ATOM 713 C C . PRO A 1 89 ? -14.403 -4.990 10.902 1.00 95.00 89 PRO A C 1
ATOM 715 O O . PRO A 1 89 ? -15.410 -4.490 11.406 1.00 95.00 89 PRO A O 1
ATOM 718 N N . TYR A 1 90 ? -13.340 -5.334 11.637 1.00 91.56 90 TYR A N 1
ATOM 719 C CA . TYR A 1 90 ? -13.242 -5.167 13.085 1.00 91.56 90 TYR A CA 1
ATOM 720 C C . TYR A 1 90 ? -11.858 -4.655 13.489 1.00 91.56 90 TYR A C 1
ATOM 722 O O . TYR A 1 90 ? -10.877 -4.829 12.771 1.00 91.56 90 TYR A O 1
ATOM 730 N N . ALA A 1 91 ? -11.773 -4.036 14.668 1.00 92.25 91 ALA A N 1
ATOM 731 C CA . ALA A 1 91 ? -10.500 -3.594 15.221 1.00 92.25 91 ALA A CA 1
ATOM 732 C C . ALA A 1 91 ? -9.609 -4.794 15.578 1.00 92.25 91 ALA A C 1
ATOM 734 O O . ALA A 1 91 ? -10.062 -5.743 16.222 1.00 92.25 91 ALA A O 1
ATOM 735 N N . HIS A 1 92 ? -8.331 -4.714 15.211 1.00 91.56 92 HIS A N 1
ATOM 736 C CA . HIS A 1 92 ? -7.333 -5.738 15.501 1.00 91.56 92 HIS A CA 1
ATOM 737 C C . HIS A 1 92 ? -6.223 -5.205 16.402 1.00 91.56 92 HIS A C 1
ATOM 739 O O . HIS A 1 92 ? -5.845 -4.036 16.338 1.00 91.56 92 HIS A O 1
ATOM 745 N N . GLN A 1 93 ? -5.655 -6.098 17.212 1.00 91.44 93 GLN A N 1
ATOM 746 C CA . GLN A 1 93 ? -4.372 -5.846 17.850 1.00 91.44 93 GLN A CA 1
ATOM 747 C C . GLN A 1 93 ? -3.257 -6.199 16.863 1.00 91.44 93 GLN A C 1
ATOM 749 O O . GLN A 1 93 ? -3.037 -7.370 16.563 1.00 91.44 93 GLN A O 1
ATOM 754 N N . ILE A 1 94 ? -2.544 -5.183 16.385 1.00 91.75 94 ILE A N 1
ATOM 755 C CA . ILE A 1 94 ? -1.351 -5.345 15.552 1.00 91.75 94 ILE A CA 1
ATOM 756 C C . ILE A 1 94 ? -0.133 -5.228 16.466 1.00 91.75 94 ILE A C 1
ATOM 758 O O . ILE A 1 94 ? 0.008 -4.243 17.190 1.00 91.75 94 ILE A O 1
ATOM 762 N N . LYS A 1 95 ? 0.720 -6.255 16.472 1.00 91.75 95 LYS A N 1
ATOM 763 C CA . LYS A 1 95 ? 1.950 -6.268 17.281 1.00 91.75 95 LYS A CA 1
ATOM 764 C C . LYS A 1 95 ? 3.204 -5.919 16.493 1.00 91.75 95 LYS A C 1
ATOM 766 O O . LYS A 1 95 ? 4.173 -5.466 17.090 1.00 91.75 95 LYS A O 1
ATOM 771 N N . GLU A 1 96 ? 3.178 -6.132 15.184 1.00 92.00 96 GLU A N 1
ATOM 772 C CA . GLU A 1 96 ? 4.315 -5.917 14.302 1.00 92.00 96 GLU A CA 1
ATOM 773 C C . GLU A 1 96 ? 3.827 -5.467 12.927 1.00 92.00 96 GLU A C 1
ATOM 775 O O . GLU A 1 96 ? 2.767 -5.891 12.461 1.00 92.00 96 GLU A O 1
ATOM 780 N N . ILE A 1 97 ? 4.615 -4.597 12.301 1.00 93.69 97 ILE A N 1
ATOM 781 C CA . ILE A 1 97 ? 4.456 -4.163 10.918 1.00 93.69 97 ILE A CA 1
ATOM 782 C C . ILE A 1 97 ? 5.818 -4.339 10.257 1.00 93.69 97 ILE A C 1
ATOM 784 O O . ILE A 1 97 ? 6.832 -3.877 10.779 1.00 93.69 97 ILE A O 1
ATOM 788 N N . SER A 1 98 ? 5.839 -4.994 9.103 1.00 92.44 98 SER A N 1
ATOM 789 C CA . SER A 1 98 ? 7.045 -5.171 8.300 1.00 92.44 98 SER A CA 1
ATOM 790 C C . SER A 1 98 ? 6.705 -4.901 6.843 1.00 92.44 98 SER A C 1
ATOM 792 O O . SER A 1 98 ? 5.650 -5.317 6.364 1.00 92.44 98 SER A O 1
ATOM 794 N N . VAL A 1 99 ? 7.604 -4.229 6.127 1.00 94.19 99 VAL A N 1
ATOM 795 C CA . VAL A 1 99 ? 7.425 -3.934 4.703 1.00 94.19 99 VAL A CA 1
ATOM 796 C C . VAL A 1 99 ? 8.628 -4.421 3.915 1.00 94.19 99 VAL A C 1
ATOM 798 O O . VAL A 1 99 ? 9.778 -4.154 4.260 1.00 94.19 99 VAL A O 1
ATOM 801 N N . PHE A 1 100 ? 8.345 -5.126 2.824 1.00 94.25 100 PHE A N 1
ATOM 802 C CA . PHE A 1 100 ? 9.337 -5.455 1.816 1.00 94.25 100 PHE A CA 1
ATOM 803 C C . PHE A 1 100 ? 9.338 -4.375 0.730 1.00 94.25 100 PHE A C 1
ATOM 805 O O . PHE A 1 100 ? 8.388 -4.251 -0.042 1.00 94.25 100 PHE A O 1
ATOM 812 N N . TRP A 1 101 ? 10.415 -3.593 0.659 1.00 93.62 101 TRP A N 1
ATOM 813 C CA . TRP A 1 101 ? 10.575 -2.559 -0.362 1.00 93.62 101 TRP A CA 1
ATOM 814 C C . TRP A 1 101 ? 11.157 -3.149 -1.646 1.00 93.62 101 TRP A C 1
ATOM 816 O O . TRP A 1 101 ? 12.366 -3.382 -1.750 1.00 93.62 101 TRP A O 1
ATOM 826 N N . PHE A 1 102 ? 10.305 -3.358 -2.650 1.00 92.75 102 PHE A N 1
ATOM 827 C CA . PHE A 1 102 ? 10.781 -3.667 -3.992 1.00 92.75 102 PHE A CA 1
ATOM 828 C C . PHE A 1 102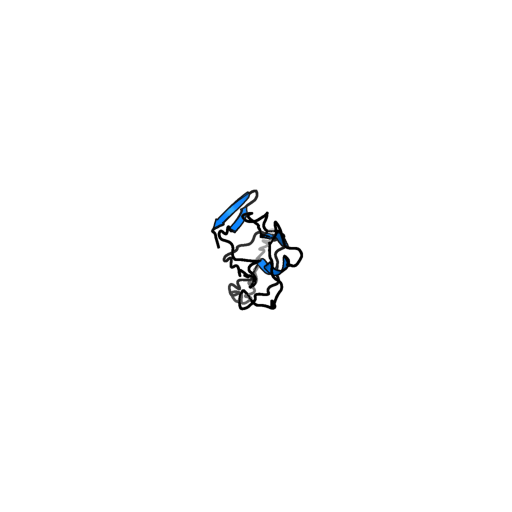 ? 11.401 -2.418 -4.627 1.00 92.75 102 PHE A C 1
ATOM 830 O O . PHE A 1 102 ? 10.783 -1.358 -4.701 1.00 92.75 102 PHE A O 1
ATOM 837 N N . VAL A 1 103 ? 12.633 -2.564 -5.107 1.00 91.56 103 VAL A N 1
ATOM 838 C CA . VAL A 1 103 ? 13.320 -1.559 -5.917 1.00 91.56 103 VAL A CA 1
ATOM 839 C C . VAL A 1 103 ? 13.420 -2.114 -7.323 1.00 91.56 103 VAL A C 1
ATOM 841 O O . VAL A 1 103 ? 13.836 -3.257 -7.510 1.00 91.56 103 VAL A O 1
ATOM 844 N N . ASP A 1 104 ? 13.029 -1.312 -8.300 1.00 86.12 104 ASP A N 1
ATOM 845 C CA . ASP A 1 104 ? 13.155 -1.664 -9.702 1.00 86.12 104 ASP A CA 1
ATOM 846 C C . ASP A 1 104 ? 14.610 -1.516 -10.161 1.00 86.12 104 ASP A C 1
ATOM 848 O O . ASP A 1 104 ? 15.257 -0.500 -9.901 1.00 86.12 104 ASP A O 1
ATOM 852 N N . ALA A 1 105 ? 15.120 -2.507 -10.894 1.00 83.00 105 ALA A N 1
ATOM 853 C CA . ALA A 1 105 ? 16.482 -2.474 -11.426 1.00 83.00 105 ALA A CA 1
ATOM 854 C C . ALA A 1 105 ? 16.697 -1.309 -12.414 1.00 83.00 105 ALA A C 1
ATOM 856 O O . ALA A 1 105 ? 17.814 -0.810 -12.539 1.00 83.00 105 ALA A O 1
ATOM 857 N N . GLY A 1 106 ? 15.631 -0.868 -13.095 1.00 81.50 106 GLY A N 1
ATOM 858 C CA . GLY A 1 106 ? 15.632 0.288 -13.995 1.00 81.50 106 GLY A CA 1
ATOM 859 C C . GLY A 1 106 ? 15.493 1.647 -13.298 1.00 81.50 106 GLY A C 1
ATOM 860 O O . GLY A 1 106 ? 15.612 2.674 -13.964 1.00 81.50 106 GLY A O 1
ATOM 861 N N . GLY A 1 107 ? 15.266 1.673 -11.979 1.00 80.00 107 GLY A N 1
ATOM 862 C CA . GLY A 1 107 ? 15.162 2.897 -11.179 1.00 80.00 107 GLY A CA 1
ATOM 863 C C . GLY A 1 107 ? 13.782 3.566 -11.167 1.00 80.00 107 GLY A C 1
ATOM 864 O O . GLY A 1 107 ? 13.664 4.658 -10.616 1.00 80.00 107 GLY A O 1
ATOM 865 N N . GLY A 1 108 ? 12.740 2.945 -11.737 1.00 82.06 108 GLY A N 1
ATOM 866 C CA . GLY A 1 108 ? 11.379 3.508 -11.738 1.00 82.06 108 GLY A CA 1
ATOM 867 C C . GLY A 1 108 ? 10.678 3.441 -10.375 1.00 82.06 108 GLY A C 1
ATOM 868 O O . GLY A 1 108 ? 9.956 4.359 -9.998 1.00 82.06 108 GLY A O 1
ATOM 869 N N . LEU A 1 109 ? 10.927 2.376 -9.608 1.00 89.12 109 LEU A N 1
ATOM 870 C CA . LEU A 1 109 ? 10.464 2.206 -8.229 1.00 89.12 109 LEU A CA 1
ATOM 871 C C . LEU A 1 109 ? 11.671 2.156 -7.298 1.00 89.12 109 LEU A C 1
ATOM 873 O O . LEU A 1 109 ? 12.625 1.423 -7.549 1.00 89.12 109 LEU A O 1
ATOM 877 N N . SER A 1 110 ? 11.632 2.936 -6.225 1.00 89.62 110 SER A N 1
ATOM 878 C CA . SER A 1 110 ? 12.685 3.002 -5.212 1.00 89.62 110 SER A CA 1
ATOM 879 C C . SER A 1 110 ? 12.072 3.024 -3.821 1.00 89.62 110 SER A C 1
ATOM 881 O O . SER A 1 110 ? 10.899 3.358 -3.655 1.00 89.62 110 SER A O 1
ATOM 883 N N . LYS A 1 111 ? 12.883 2.692 -2.812 1.00 90.62 111 LYS A N 1
ATOM 884 C CA . LYS A 1 111 ? 12.468 2.853 -1.419 1.00 90.62 111 LYS A CA 1
ATOM 885 C C . LYS A 1 111 ? 12.157 4.332 -1.125 1.00 90.62 111 LYS A C 1
ATOM 887 O O . LYS A 1 111 ? 12.869 5.203 -1.639 1.00 90.62 111 LYS A O 1
ATOM 892 N N . PRO A 1 112 ? 11.147 4.624 -0.296 1.00 91.44 112 PRO A N 1
ATOM 893 C CA . PRO A 1 112 ? 10.863 5.991 0.118 1.00 91.44 112 PRO A CA 1
ATOM 894 C C . PRO A 1 112 ? 12.010 6.573 0.961 1.00 91.44 112 PRO A C 1
ATOM 896 O O . PRO A 1 112 ? 12.779 5.842 1.590 1.00 91.44 112 PRO A O 1
ATOM 899 N N . THR A 1 113 ? 12.132 7.902 0.970 1.00 91.81 113 THR A N 1
ATOM 900 C CA . THR A 1 113 ? 13.048 8.625 1.872 1.00 91.81 113 THR A CA 1
ATOM 901 C C . THR A 1 113 ? 12.456 8.811 3.262 1.00 91.81 113 THR A C 1
ATOM 903 O O . THR A 1 113 ? 13.202 8.904 4.231 1.00 91.81 113 THR A O 1
ATOM 906 N N . GLU A 1 114 ? 11.128 8.866 3.340 1.00 93.62 114 GLU A N 1
ATOM 907 C CA . GLU A 1 114 ? 10.351 9.053 4.559 1.00 93.62 114 GLU A CA 1
ATOM 908 C C . GLU A 1 114 ? 9.145 8.118 4.526 1.00 93.62 114 GLU A C 1
ATOM 910 O O . GLU A 1 114 ? 8.512 7.931 3.484 1.00 93.62 114 GLU A O 1
ATOM 915 N N . THR A 1 115 ? 8.830 7.531 5.672 1.00 95.75 115 THR A N 1
ATOM 916 C CA . THR A 1 115 ? 7.690 6.639 5.865 1.00 95.75 115 THR A CA 1
ATOM 917 C C . THR A 1 115 ? 6.915 7.090 7.089 1.00 95.75 115 THR A C 1
ATOM 919 O O . THR A 1 115 ? 7.474 7.651 8.033 1.00 95.75 115 THR A O 1
ATOM 922 N N . LEU A 1 116 ? 5.610 6.849 7.066 1.00 96.62 116 LEU A N 1
ATOM 923 C CA . LEU A 1 116 ? 4.734 7.094 8.195 1.00 96.62 116 LEU A CA 1
ATOM 924 C C . LEU A 1 116 ? 3.714 5.968 8.264 1.00 96.62 116 LEU A C 1
ATOM 926 O O . LEU A 1 116 ? 3.067 5.642 7.268 1.00 96.62 116 LEU A O 1
ATOM 930 N N . VAL A 1 117 ? 3.575 5.393 9.447 1.00 97.56 117 VAL A N 1
ATOM 931 C CA . VAL A 1 117 ? 2.496 4.484 9.798 1.00 97.56 117 VAL A CA 1
ATOM 932 C C . VAL A 1 117 ? 1.481 5.255 10.616 1.00 97.56 117 VAL A C 1
ATOM 934 O O . VAL A 1 117 ? 1.815 5.882 11.622 1.00 97.56 117 VAL A O 1
ATOM 937 N N . GLU A 1 118 ? 0.226 5.158 10.205 1.00 97.38 118 GLU A N 1
ATOM 938 C CA . GLU A 1 118 ? -0.908 5.708 10.930 1.00 97.38 118 GLU A CA 1
ATOM 939 C C . GLU A 1 118 ? -1.944 4.613 11.164 1.00 97.38 118 GLU A C 1
ATOM 941 O O . GLU A 1 118 ? -2.049 3.658 10.393 1.00 97.38 118 GLU A O 1
ATOM 946 N N . TYR A 1 119 ? -2.732 4.756 12.225 1.00 96.62 119 TYR A N 1
ATOM 947 C CA . TYR A 1 119 ? -3.895 3.908 12.460 1.00 96.62 119 TYR A CA 1
ATOM 948 C C . TYR A 1 119 ? -5.141 4.754 12.692 1.00 96.62 119 TYR A C 1
ATOM 950 O O . TYR A 1 119 ? -5.082 5.859 13.236 1.00 96.62 119 TYR A O 1
ATOM 958 N N . TRP A 1 120 ? -6.287 4.224 12.274 1.00 95.94 120 TRP A N 1
ATOM 959 C CA . TRP A 1 120 ? -7.564 4.886 12.481 1.00 95.94 120 TRP A CA 1
ATOM 960 C C . TRP A 1 120 ? -8.045 4.696 13.919 1.00 95.94 120 TRP A C 1
ATOM 962 O O . TRP A 1 120 ? -8.173 3.569 14.404 1.00 95.94 120 TRP A O 1
ATOM 972 N N . PHE A 1 121 ? -8.370 5.797 14.595 1.00 93.62 121 PHE A N 1
ATOM 973 C CA . PHE A 1 121 ? -8.931 5.789 15.942 1.00 93.62 121 PHE A CA 1
ATOM 974 C C . PHE A 1 121 ? -10.239 6.584 15.998 1.00 93.62 121 PHE A C 1
ATOM 976 O O . PHE A 1 121 ? -10.282 7.750 16.396 1.00 93.62 121 PHE A O 1
ATOM 983 N N . GLY A 1 122 ? -11.327 5.933 15.579 1.00 90.06 122 GLY A N 1
ATOM 984 C CA . GLY A 1 122 ? -12.708 6.415 15.691 1.00 90.06 122 GLY A CA 1
ATOM 985 C C . GLY A 1 122 ? -13.078 7.541 14.722 1.00 90.06 122 GLY A C 1
ATOM 986 O O . GLY A 1 122 ? -14.038 7.402 13.970 1.00 90.06 122 GLY A O 1
ATOM 987 N N . SER A 1 123 ? -12.333 8.646 14.736 1.00 93.00 123 SER A N 1
ATOM 988 C CA . SER A 1 123 ? -12.607 9.849 13.938 1.00 93.00 123 SER A CA 1
ATOM 989 C C . SER A 1 123 ? -11.363 10.512 13.346 1.00 93.00 123 SER A C 1
ATOM 991 O O . SER A 1 123 ? -11.481 11.569 12.729 1.00 93.00 123 SER A O 1
ATOM 993 N N . GLN A 1 124 ? -10.175 9.966 13.592 1.00 97.00 124 GLN A N 1
ATOM 994 C CA . GLN A 1 124 ? -8.919 10.549 13.138 1.00 97.00 124 GLN A CA 1
ATOM 995 C C . GLN A 1 124 ? -7.861 9.472 12.923 1.00 97.00 124 GLN A C 1
ATOM 997 O O . GLN A 1 124 ? -7.893 8.419 13.564 1.00 97.00 124 GLN A O 1
ATOM 1002 N N . TRP A 1 125 ? -6.909 9.782 12.051 1.00 96.88 125 TRP A N 1
ATOM 1003 C CA . TRP A 1 125 ? -5.663 9.043 11.934 1.00 96.88 125 TRP A CA 1
ATOM 1004 C C . TRP A 1 125 ? -4.709 9.481 13.041 1.00 96.88 125 TRP A C 1
ATOM 1006 O O . TRP A 1 125 ? -4.582 10.672 13.327 1.00 96.88 125 TRP A O 1
ATOM 1016 N N . ILE A 1 126 ? -4.077 8.509 13.689 1.00 97.88 126 ILE A N 1
ATOM 1017 C CA . ILE A 1 126 ? -3.046 8.732 14.696 1.00 97.88 126 ILE A CA 1
ATOM 1018 C C . ILE A 1 126 ? -1.732 8.197 14.146 1.00 97.88 126 ILE A C 1
ATOM 1020 O O . ILE A 1 126 ? -1.628 7.012 13.824 1.00 97.88 126 ILE A O 1
ATOM 1024 N N . SER A 1 127 ? -0.729 9.068 14.073 1.00 97.06 127 SER A N 1
ATOM 1025 C CA . SER A 1 127 ? 0.634 8.691 13.716 1.00 97.06 127 SER A CA 1
ATOM 1026 C C . SER A 1 127 ? 1.231 7.768 14.777 1.00 97.06 127 SER A C 1
ATOM 1028 O O . SER A 1 127 ? 1.184 8.068 15.973 1.00 97.06 127 SER A O 1
ATOM 1030 N N . LEU A 1 128 ? 1.780 6.642 14.331 1.00 95.06 128 LEU A N 1
ATOM 1031 C CA . LEU A 1 128 ? 2.445 5.657 15.173 1.00 95.06 128 LEU A CA 1
ATOM 1032 C C . LEU A 1 128 ? 3.958 5.885 15.166 1.00 95.06 128 LEU A C 1
ATOM 1034 O O . LEU A 1 128 ? 4.514 6.283 16.184 1.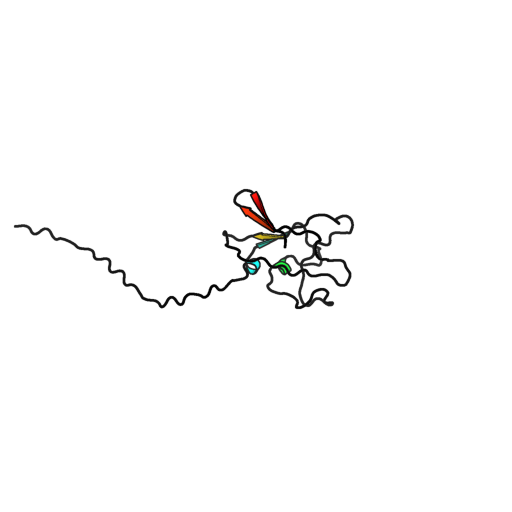00 95.06 128 LEU A O 1
ATOM 1038 N N . ASP A 1 129 ? 4.600 5.631 14.025 1.00 93.81 129 ASP A N 1
ATOM 1039 C CA . ASP A 1 129 ? 6.038 5.814 13.798 1.00 93.81 129 ASP A CA 1
ATOM 1040 C C . ASP A 1 129 ? 6.346 5.718 12.289 1.00 93.81 129 ASP A C 1
ATOM 1042 O O . ASP A 1 129 ? 5.457 5.460 11.476 1.00 93.81 129 ASP A O 1
ATOM 1046 N N . SER A 1 130 ? 7.604 5.910 11.913 1.00 92.62 130 SER A N 1
ATOM 1047 C CA . SER A 1 130 ? 8.172 5.521 10.619 1.00 92.62 130 SER A CA 1
ATOM 1048 C C . SER A 1 130 ? 8.591 4.040 10.603 1.00 92.62 130 SER A C 1
ATOM 1050 O O . SER A 1 130 ? 8.799 3.436 11.655 1.00 92.62 130 SER A O 1
ATOM 1052 N N . ILE A 1 131 ? 8.716 3.458 9.407 1.00 86.25 131 ILE A N 1
ATOM 1053 C CA . ILE A 1 131 ? 9.169 2.072 9.157 1.00 86.25 131 ILE A CA 1
ATOM 1054 C C . ILE A 1 131 ? 10.279 1.986 8.111 1.00 86.25 131 ILE A C 1
ATOM 1056 O O . ILE A 1 131 ? 10.258 2.791 7.149 1.00 86.25 131 ILE A O 1
#

Secondary structure (DSSP, 8-state):
-----------------------------GGGGSEEEES---TTS-GGGGTSS---SSSS-SS-SS--------GGGTT----EEEE-SS--------------TTSSS---S---EEEEETTEEEEEE--

Sequence (131 aa):
MKIKTLSLLILAFVLHWQNIKAEGDEWSNLALSADVSTSFCSSWEKLEAVNDGKVASVSMENPRTYPVYGNWNDPTNYGVTNWVQYEWPYAHQIKEISVFWFVDAGGGLSKPTETLVEYWFGSQWISLDSI

Radius of gyration: 25.56 Å; chains: 1; bounding box: 65×46×74 Å

pLDDT: mean 83.93, std 19.12, range [30.5, 98.75]